Protein AF-A0A1Y6CVW7-F1 (afdb_monomer_lite)

pLDDT: mean 90.07, std 14.25, range [39.81, 98.0]

Foldseek 3Di:
DPPVVVLVVVLVVLCVVLVDQDLVRLVVSLVVLVVDPDPPVVSVVSNVSSVSNVVSDPDPPPDD

Structure (mmCIF, N/CA/C/O backbone):
data_AF-A0A1Y6CVW7-F1
#
_entry.id   AF-A0A1Y6CVW7-F1
#
loop_
_atom_site.group_PDB
_atom_site.id
_atom_site.type_symbol
_atom_site.label_atom_id
_atom_site.label_alt_id
_atom_site.label_comp_id
_atom_site.label_asym_id
_atom_site.label_entity_id
_atom_site.label_seq_id
_atom_site.pdbx_PDB_ins_code
_atom_site.Cartn_x
_atom_site.Cartn_y
_atom_site.Cartn_z
_atom_site.occupancy
_atom_site.B_iso_or_equiv
_atom_site.auth_seq_id
_atom_site.auth_comp_id
_atom_site.auth_asym_id
_atom_site.auth_atom_id
_atom_site.pdbx_PDB_model_num
ATOM 1 N N . MET A 1 1 ? -15.102 -13.217 12.807 1.00 61.03 1 MET A N 1
ATOM 2 C CA . MET A 1 1 ? -14.676 -11.841 12.495 1.00 61.03 1 MET A CA 1
ATOM 3 C C . MET A 1 1 ? -15.791 -11.124 11.769 1.00 61.03 1 MET A C 1
ATOM 5 O O . MET A 1 1 ? -16.288 -11.656 10.774 1.00 61.03 1 MET A O 1
ATOM 9 N N . ARG A 1 2 ? -16.172 -9.954 12.279 1.00 81.38 2 ARG A N 1
ATOM 10 C CA . ARG A 1 2 ? -17.007 -8.970 11.583 1.00 81.38 2 ARG A CA 1
ATOM 11 C C . ARG A 1 2 ? -16.235 -8.426 10.373 1.00 81.38 2 ARG A C 1
ATOM 13 O O . ARG A 1 2 ? -15.017 -8.576 10.292 1.00 81.38 2 ARG A O 1
ATOM 20 N N . GLN A 1 3 ? -16.940 -7.861 9.400 1.00 81.81 3 GLN A N 1
ATOM 21 C CA . GLN A 1 3 ? -16.334 -7.374 8.158 1.00 81.81 3 GLN A CA 1
ATOM 22 C C . GLN A 1 3 ? -15.279 -6.286 8.420 1.00 81.81 3 GLN A C 1
ATOM 24 O O . GLN A 1 3 ? -14.199 -6.347 7.838 1.00 81.81 3 GLN A O 1
ATOM 29 N N . ASP A 1 4 ? -15.533 -5.393 9.375 1.00 82.69 4 ASP A N 1
ATOM 30 C CA . ASP A 1 4 ? -14.626 -4.294 9.736 1.00 82.69 4 ASP A CA 1
ATOM 31 C C . ASP A 1 4 ? -13.301 -4.793 10.329 1.00 82.69 4 ASP A C 1
ATOM 33 O O . ASP A 1 4 ? -12.234 -4.280 10.003 1.00 82.69 4 ASP A O 1
ATOM 37 N N . GLU A 1 5 ? -13.335 -5.872 11.120 1.00 87.06 5 GLU A N 1
ATOM 38 C CA . GLU A 1 5 ? -12.124 -6.500 11.672 1.00 87.06 5 GLU A CA 1
ATOM 39 C C . GLU A 1 5 ? -11.242 -7.096 10.565 1.00 87.06 5 GLU A C 1
ATOM 41 O O . GLU A 1 5 ? -10.014 -7.033 10.634 1.00 87.06 5 GLU A O 1
ATOM 46 N N . LYS A 1 6 ? -11.859 -7.658 9.516 1.00 90.12 6 LYS A N 1
ATOM 47 C CA . LYS A 1 6 ? -11.126 -8.181 8.354 1.00 90.12 6 LYS A CA 1
ATOM 48 C C . LYS A 1 6 ? -10.512 -7.053 7.528 1.00 90.12 6 LYS A C 1
ATOM 50 O O . LYS A 1 6 ? -9.390 -7.210 7.056 1.00 90.12 6 LYS A O 1
ATOM 55 N N . VAL A 1 7 ? -11.225 -5.934 7.369 1.00 90.38 7 VAL A N 1
ATOM 56 C CA . VAL A 1 7 ? -10.710 -4.737 6.684 1.00 90.38 7 VAL A CA 1
ATOM 57 C C . VAL A 1 7 ? -9.528 -4.153 7.455 1.00 90.38 7 VAL A C 1
ATOM 59 O O . VAL A 1 7 ? -8.495 -3.889 6.849 1.00 90.38 7 VAL A O 1
ATOM 62 N N . ALA A 1 8 ? -9.627 -4.039 8.782 1.00 91.75 8 ALA A N 1
ATOM 63 C CA . ALA A 1 8 ? -8.529 -3.571 9.625 1.00 91.75 8 ALA A CA 1
ATOM 64 C C . ALA A 1 8 ? -7.289 -4.477 9.522 1.00 91.75 8 ALA A C 1
ATOM 66 O O . ALA A 1 8 ? -6.179 -3.984 9.325 1.00 91.75 8 ALA A O 1
ATOM 67 N N . LEU A 1 9 ? -7.475 -5.803 9.580 1.00 94.00 9 LEU A N 1
ATOM 68 C CA . LEU A 1 9 ? -6.382 -6.767 9.422 1.00 94.00 9 LEU A CA 1
ATOM 69 C C . LEU A 1 9 ? -5.719 -6.662 8.042 1.00 94.00 9 LEU A C 1
ATOM 71 O O . LEU A 1 9 ? -4.492 -6.642 7.943 1.00 94.00 9 LEU A O 1
ATOM 75 N N . LEU A 1 10 ? -6.520 -6.578 6.977 1.00 94.12 10 LEU A N 1
ATOM 76 C CA . LEU A 1 10 ? -6.007 -6.451 5.615 1.00 94.12 10 LEU A CA 1
ATOM 77 C C . LEU A 1 10 ? -5.265 -5.125 5.420 1.00 94.12 10 LEU A C 1
ATOM 79 O O . LEU A 1 10 ? -4.187 -5.106 4.827 1.00 94.12 10 LEU A O 1
ATOM 83 N N . ARG A 1 11 ? -5.804 -4.029 5.960 1.00 94.62 11 ARG A N 1
ATOM 84 C CA . ARG A 1 11 ? -5.163 -2.716 5.926 1.00 94.62 11 ARG A CA 1
ATOM 85 C C . ARG A 1 11 ? -3.814 -2.741 6.644 1.00 94.62 11 ARG A C 1
ATOM 87 O O . ARG A 1 11 ? -2.849 -2.220 6.096 1.00 94.62 11 ARG A O 1
ATOM 94 N N . ALA A 1 12 ? -3.722 -3.375 7.813 1.00 95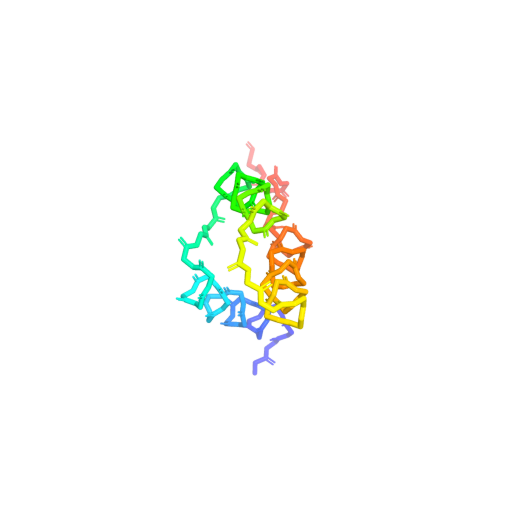.25 12 ALA A N 1
ATOM 95 C CA . ALA A 1 12 ? -2.462 -3.516 8.545 1.00 95.25 12 ALA A CA 1
ATOM 96 C C . ALA A 1 12 ? -1.413 -4.310 7.747 1.00 95.25 12 ALA A C 1
ATOM 98 O O . ALA A 1 12 ? -0.261 -3.890 7.644 1.00 95.25 12 ALA A O 1
ATOM 99 N N . ALA A 1 13 ? -1.813 -5.423 7.123 1.00 96.44 13 ALA A N 1
ATOM 100 C CA . ALA A 1 13 ? -0.922 -6.201 6.264 1.00 96.44 13 ALA A CA 1
ATOM 101 C C . ALA A 1 13 ? -0.429 -5.384 5.057 1.00 96.44 13 ALA A C 1
ATOM 103 O O . ALA A 1 13 ? 0.746 -5.447 4.694 1.00 96.44 13 ALA A O 1
ATOM 104 N N . LEU A 1 14 ? -1.316 -4.589 4.457 1.00 96.25 14 LEU A N 1
ATOM 105 C CA . LEU A 1 14 ? -0.998 -3.771 3.293 1.00 96.25 14 LEU A CA 1
ATOM 106 C C . LEU A 1 14 ? -0.104 -2.570 3.643 1.00 96.25 14 LEU A C 1
ATOM 108 O O . LEU A 1 14 ? 0.802 -2.272 2.871 1.00 96.25 14 LEU A O 1
ATOM 112 N N . ILE A 1 15 ? -0.277 -1.948 4.819 1.00 96.62 15 ILE A N 1
ATOM 113 C CA . ILE A 1 15 ? 0.689 -0.970 5.357 1.00 96.62 15 ILE A CA 1
ATOM 114 C C . ILE A 1 15 ? 2.074 -1.610 5.450 1.00 96.62 15 ILE A C 1
ATOM 116 O O . ILE A 1 15 ? 3.045 -1.022 4.988 1.00 96.62 15 ILE A O 1
ATOM 120 N N . GLY A 1 16 ? 2.169 -2.823 6.005 1.00 95.81 16 GLY A N 1
ATOM 121 C CA . GLY A 1 16 ? 3.445 -3.530 6.138 1.00 95.81 16 GLY A CA 1
ATOM 122 C C . GLY A 1 16 ? 4.117 -3.841 4.796 1.00 95.81 16 GLY A C 1
ATOM 123 O O . GLY A 1 16 ? 5.340 -3.793 4.705 1.00 95.81 16 GLY A O 1
ATOM 124 N N . LEU A 1 17 ? 3.332 -4.127 3.752 1.00 95.44 17 LEU A N 1
ATOM 125 C CA . LEU A 1 17 ? 3.844 -4.384 2.404 1.00 95.44 17 LEU A CA 1
ATOM 126 C C . LEU A 1 17 ? 4.284 -3.102 1.678 1.00 95.44 17 LEU A C 1
ATOM 128 O O . LEU A 1 17 ? 5.315 -3.104 1.013 1.00 95.44 17 LEU A O 1
ATOM 132 N N . ILE A 1 18 ? 3.492 -2.031 1.770 1.00 95.25 18 ILE A N 1
ATOM 133 C CA . ILE A 1 18 ? 3.734 -0.764 1.060 1.00 95.25 18 ILE A CA 1
ATOM 134 C C . ILE A 1 18 ? 4.762 0.111 1.793 1.00 95.25 18 ILE A C 1
ATOM 136 O O . ILE A 1 18 ? 5.504 0.854 1.155 1.00 95.25 18 ILE A O 1
ATOM 140 N N . GLY A 1 19 ? 4.823 0.018 3.123 1.00 94.88 19 GLY A N 1
ATOM 141 C CA . GLY A 1 19 ? 5.722 0.806 3.966 1.00 94.88 19 GLY A CA 1
AT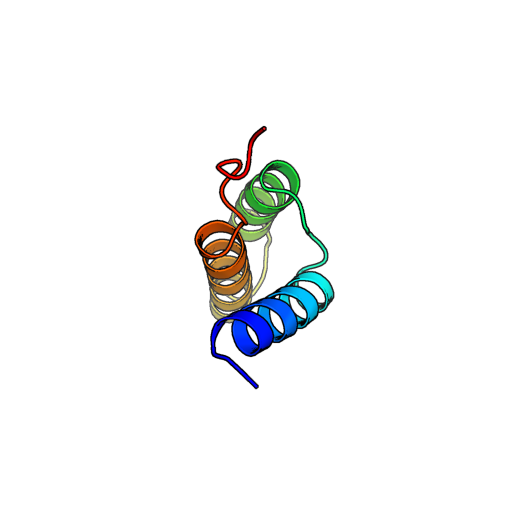OM 142 C C . GLY A 1 19 ? 5.247 2.238 4.234 1.00 94.88 19 GLY A C 1
ATOM 143 O O . GLY A 1 19 ? 6.066 3.079 4.591 1.00 94.88 19 GLY A O 1
ATOM 144 N N . ALA A 1 20 ? 3.955 2.529 4.051 1.00 95.75 20 ALA A N 1
ATOM 145 C CA . ALA A 1 20 ? 3.355 3.845 4.286 1.00 95.75 20 ALA A CA 1
ATOM 146 C C . ALA A 1 20 ? 1.974 3.712 4.944 1.00 95.75 20 ALA A C 1
ATOM 148 O O . ALA A 1 20 ? 1.216 2.791 4.625 1.00 95.75 20 ALA A O 1
ATOM 149 N N . GLU 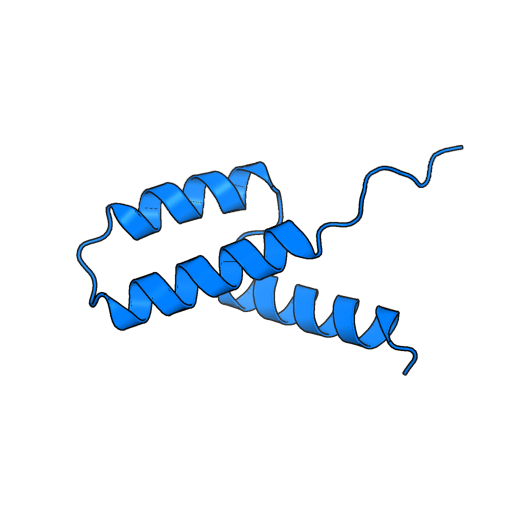A 1 21 ? 1.630 4.639 5.841 1.00 93.50 21 GLU A N 1
ATOM 150 C CA . GLU A 1 21 ? 0.391 4.570 6.627 1.00 93.50 21 GLU A CA 1
ATOM 151 C C . GLU A 1 21 ? -0.494 5.806 6.467 1.00 93.50 21 GLU A C 1
ATOM 153 O O . GLU A 1 21 ? -1.727 5.680 6.407 1.00 93.50 21 GLU A O 1
ATOM 158 N N . THR A 1 22 ? 0.123 6.985 6.402 1.00 95.31 22 THR A N 1
ATOM 159 C CA . THR A 1 22 ? -0.592 8.260 6.338 1.00 95.31 22 THR A CA 1
ATOM 160 C C . THR A 1 22 ? -0.985 8.620 4.908 1.00 95.31 22 THR A C 1
ATOM 162 O O . THR A 1 22 ? -0.324 8.245 3.941 1.00 95.31 22 THR A O 1
ATOM 165 N N . GLU A 1 23 ? -2.047 9.416 4.757 1.00 95.75 23 GLU A N 1
ATOM 166 C CA . GLU A 1 23 ? -2.502 9.890 3.443 1.00 95.75 23 GLU A CA 1
ATOM 167 C C . GLU A 1 23 ? -1.384 10.613 2.675 1.00 95.75 23 GLU A C 1
ATOM 169 O O . GLU A 1 23 ? -1.222 10.433 1.467 1.00 95.75 23 GLU A O 1
ATOM 174 N N . GLN A 1 24 ? -0.594 11.424 3.385 1.00 96.62 24 GLN A N 1
ATOM 175 C CA . GLN A 1 24 ? 0.513 12.172 2.805 1.00 96.62 24 GLN A CA 1
ATOM 176 C C . GLN A 1 24 ? 1.623 11.242 2.304 1.00 96.62 24 GLN A C 1
ATOM 178 O O . GLN A 1 24 ? 2.058 11.399 1.162 1.00 96.62 24 GLN A O 1
ATOM 183 N N . GLU A 1 25 ? 2.065 10.280 3.119 1.00 97.06 25 GLU A N 1
ATOM 184 C CA . GLU A 1 25 ? 3.088 9.303 2.721 1.00 97.06 25 GLU A CA 1
ATOM 185 C C . GLU A 1 25 ? 2.626 8.484 1.517 1.00 97.06 25 GLU A C 1
ATOM 187 O O . GLU A 1 25 ? 3.375 8.322 0.558 1.00 97.06 25 GLU A O 1
ATOM 192 N N . LEU A 1 26 ? 1.371 8.029 1.526 1.00 97.75 26 LEU A N 1
ATOM 193 C CA . LEU A 1 26 ? 0.776 7.256 0.438 1.00 97.75 26 LEU A CA 1
ATOM 194 C C . LEU A 1 26 ? 0.761 8.042 -0.878 1.00 97.75 26 LEU A C 1
ATOM 196 O O . LEU A 1 26 ? 1.200 7.534 -1.910 1.00 97.75 26 LEU A O 1
ATOM 200 N N . LYS A 1 27 ? 0.330 9.308 -0.843 1.00 97.38 27 LYS A N 1
ATOM 201 C CA . LYS A 1 27 ? 0.338 10.193 -2.019 1.00 97.38 27 LYS A CA 1
ATOM 202 C C . LYS A 1 27 ? 1.751 10.467 -2.528 1.00 97.38 27 LYS A C 1
ATOM 204 O O . LYS A 1 27 ? 1.979 10.475 -3.737 1.00 97.38 27 LYS A O 1
ATOM 209 N N . GLN A 1 28 ? 2.706 10.688 -1.626 1.00 97.69 28 GLN A N 1
ATOM 210 C CA . GLN A 1 28 ? 4.108 10.880 -2.000 1.00 97.69 28 GLN A CA 1
ATOM 211 C C . GLN A 1 28 ? 4.691 9.616 -2.638 1.00 97.69 28 GLN A C 1
ATOM 213 O O . GLN A 1 28 ? 5.352 9.704 -3.675 1.00 97.69 28 GLN A O 1
ATOM 218 N N . LEU A 1 29 ? 4.407 8.447 -2.064 1.00 96.88 29 LEU A N 1
ATOM 219 C CA . LEU A 1 29 ? 4.880 7.167 -2.572 1.00 96.88 29 LEU A CA 1
ATOM 220 C C . LEU A 1 29 ? 4.279 6.842 -3.944 1.00 96.88 29 LEU A C 1
ATOM 222 O O . LEU A 1 29 ? 4.990 6.337 -4.809 1.00 96.88 29 LEU A O 1
ATOM 226 N N . GLU A 1 30 ? 3.016 7.198 -4.202 1.00 97.88 30 GLU A N 1
ATOM 227 C CA . GLU A 1 30 ? 2.411 7.039 -5.531 1.00 97.88 30 GLU A CA 1
ATOM 228 C C . GLU A 1 30 ? 3.173 7.840 -6.593 1.00 97.88 30 GLU A C 1
ATOM 230 O O . GLU A 1 30 ? 3.499 7.316 -7.662 1.00 97.88 30 GLU A O 1
ATOM 235 N N . VAL A 1 31 ? 3.492 9.105 -6.299 1.00 97.81 31 VAL A N 1
ATOM 236 C CA . VAL A 1 31 ? 4.280 9.954 -7.204 1.00 97.81 31 VAL A CA 1
ATOM 237 C C . VAL A 1 31 ? 5.653 9.332 -7.449 1.00 97.81 31 VAL A C 1
ATOM 239 O O . VAL A 1 31 ? 6.085 9.240 -8.598 1.00 97.81 31 VAL A O 1
ATOM 242 N N . GLN A 1 32 ? 6.317 8.849 -6.397 1.00 96.75 32 GLN A N 1
ATOM 243 C CA . GLN A 1 32 ? 7.604 8.167 -6.527 1.00 96.75 32 GLN A CA 1
ATOM 244 C C . GLN A 1 32 ? 7.498 6.898 -7.387 1.00 96.75 32 GLN A C 1
ATOM 246 O O . GLN A 1 32 ? 8.340 6.701 -8.260 1.00 96.75 32 GLN A O 1
ATOM 251 N N . MET A 1 33 ? 6.454 6.077 -7.217 1.00 96.31 33 MET A N 1
ATOM 252 C CA . MET A 1 33 ? 6.250 4.861 -8.020 1.00 96.31 33 MET A CA 1
ATOM 253 C C . MET A 1 33 ? 6.033 5.163 -9.493 1.00 96.31 33 MET A C 1
ATOM 255 O O . MET A 1 33 ? 6.576 4.463 -10.344 1.00 96.31 33 MET A O 1
ATOM 259 N N . ARG A 1 34 ? 5.304 6.232 -9.820 1.00 96.69 34 ARG A N 1
ATOM 260 C CA . ARG A 1 34 ? 5.096 6.651 -11.216 1.00 96.69 34 ARG A CA 1
ATOM 261 C C . ARG A 1 34 ? 6.396 7.071 -11.906 1.00 96.69 34 ARG A C 1
ATOM 263 O O . ARG A 1 34 ? 6.510 6.911 -13.118 1.00 96.69 34 ARG A O 1
ATOM 270 N N . LEU A 1 35 ? 7.357 7.589 -11.143 1.00 96.50 35 LEU A N 1
ATOM 271 C CA . LEU A 1 35 ? 8.656 8.049 -11.641 1.00 96.50 35 LEU A CA 1
ATOM 272 C C . LEU A 1 35 ? 9.745 6.967 -11.580 1.00 96.50 35 LEU A C 1
ATOM 274 O O . LEU A 1 35 ? 10.807 7.135 -12.179 1.00 96.50 35 LEU A O 1
ATOM 278 N N . MET A 1 36 ? 9.505 5.869 -10.860 1.00 95.06 36 MET A N 1
ATOM 279 C CA . MET A 1 36 ? 10.494 4.819 -10.652 1.00 95.06 36 MET A CA 1
ATOM 280 C C . MET A 1 36 ? 10.752 4.031 -11.949 1.00 95.06 36 MET A C 1
ATOM 282 O O . MET A 1 36 ? 9.803 3.586 -12.605 1.00 95.06 36 MET A O 1
ATOM 286 N N . PRO A 1 37 ? 12.022 3.797 -12.327 1.00 96.12 37 PRO A N 1
ATOM 287 C CA . PRO A 1 37 ? 12.360 2.898 -13.423 1.00 96.12 37 PRO A CA 1
ATOM 288 C C . PRO A 1 37 ? 12.217 1.440 -12.958 1.00 96.12 37 PRO A C 1
ATOM 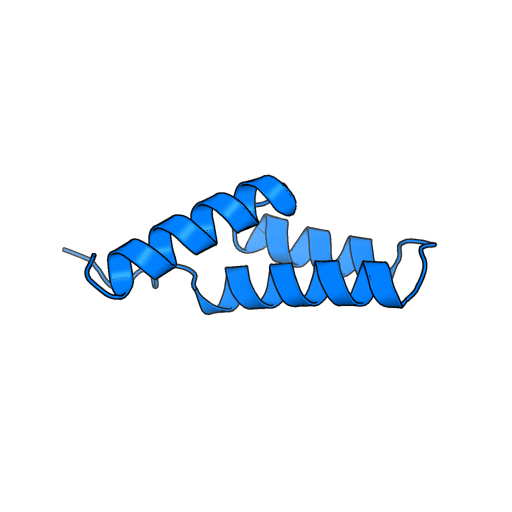290 O O . PRO A 1 37 ? 13.179 0.810 -12.529 1.00 96.12 37 PRO A O 1
ATOM 293 N N . ALA A 1 38 ? 10.995 0.917 -13.026 1.00 95.44 38 ALA A N 1
ATOM 294 C CA . ALA A 1 38 ? 10.636 -0.460 -12.693 1.00 95.44 38 ALA A CA 1
ATOM 295 C C . ALA A 1 38 ? 9.654 -1.023 -13.740 1.00 95.44 38 ALA A C 1
ATOM 297 O O . ALA A 1 38 ? 9.034 -0.237 -14.468 1.00 95.44 38 ALA A O 1
ATOM 298 N N . PRO A 1 39 ? 9.489 -2.357 -13.838 1.00 97.94 39 PRO A N 1
ATOM 299 C CA . PRO A 1 39 ? 8.468 -2.956 -14.691 1.00 97.94 39 PRO A CA 1
ATOM 300 C C . PRO A 1 39 ? 7.078 -2.370 -14.412 1.00 97.94 39 PRO A C 1
ATOM 302 O O . PRO A 1 39 ? 6.691 -2.168 -13.262 1.00 97.94 39 PRO A O 1
ATOM 305 N N . GLU A 1 40 ? 6.299 -2.117 -15.467 1.00 96.75 40 GLU A N 1
ATOM 306 C CA . GLU A 1 40 ? 4.959 -1.521 -15.332 1.00 96.75 40 GLU A CA 1
ATOM 307 C C . GLU A 1 40 ? 4.029 -2.353 -14.446 1.00 96.75 40 GLU A C 1
ATOM 309 O O . GLU A 1 40 ? 3.222 -1.795 -13.708 1.00 96.75 40 GLU A O 1
ATOM 314 N N . ALA A 1 41 ? 4.166 -3.680 -14.481 1.00 96.94 41 ALA A N 1
ATOM 315 C CA . ALA A 1 41 ? 3.368 -4.581 -13.656 1.00 96.94 41 ALA A CA 1
ATOM 316 C C . ALA A 1 41 ? 3.618 -4.364 -12.153 1.00 96.94 41 ALA A C 1
ATOM 318 O O . ALA A 1 41 ? 2.665 -4.300 -11.376 1.00 96.94 41 ALA A O 1
ATOM 319 N N . ASP A 1 42 ? 4.880 -4.184 -11.758 1.00 95.56 42 ASP A N 1
ATOM 320 C CA . ASP A 1 42 ? 5.261 -3.974 -10.360 1.00 95.56 42 ASP A CA 1
ATOM 321 C C . ASP A 1 42 ? 4.772 -2.609 -9.869 1.00 95.56 42 ASP A C 1
ATOM 323 O O . ASP A 1 42 ? 4.175 -2.496 -8.795 1.00 95.56 42 ASP A O 1
ATOM 327 N N . LYS A 1 43 ? 4.933 -1.573 -10.705 1.00 97.12 43 LYS A N 1
ATOM 328 C CA . LYS A 1 43 ? 4.399 -0.234 -10.425 1.00 97.12 43 LYS A CA 1
ATOM 329 C C . LYS A 1 43 ? 2.885 -0.257 -10.276 1.00 97.12 43 LYS A C 1
ATOM 331 O O . LYS A 1 43 ? 2.358 0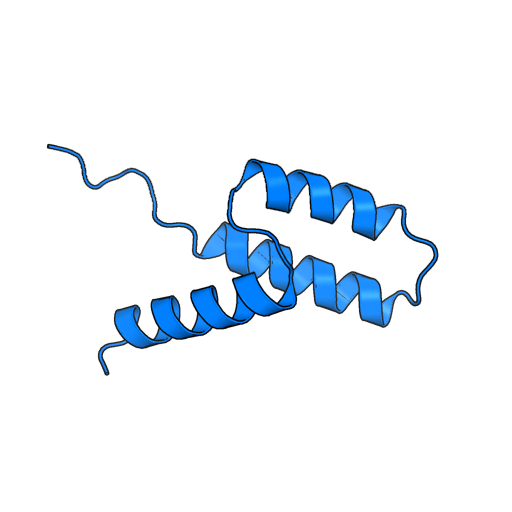.316 -9.327 1.00 97.12 43 LYS A O 1
ATOM 336 N N . ALA A 1 44 ? 2.182 -0.931 -11.184 1.00 97.50 44 ALA A N 1
ATOM 337 C CA . ALA A 1 44 ? 0.732 -1.052 -11.131 1.00 97.50 44 ALA A CA 1
ATOM 338 C C . ALA A 1 44 ? 0.272 -1.757 -9.848 1.00 97.50 44 ALA A C 1
ATOM 340 O O . ALA A 1 44 ? -0.665 -1.293 -9.203 1.00 97.50 44 ALA A O 1
ATOM 341 N N . ALA A 1 45 ? 0.950 -2.833 -9.436 1.00 96.50 45 ALA A N 1
ATOM 342 C CA . ALA A 1 45 ? 0.640 -3.531 -8.191 1.00 96.50 45 ALA A CA 1
ATOM 343 C C . ALA A 1 45 ? 0.815 -2.622 -6.961 1.00 96.50 45 ALA A C 1
ATOM 345 O O . ALA A 1 45 ? -0.087 -2.548 -6.123 1.00 96.50 45 ALA A O 1
ATOM 346 N N . ALA A 1 46 ? 1.926 -1.883 -6.884 1.00 96.25 46 ALA A N 1
ATOM 347 C CA . ALA A 1 46 ? 2.179 -0.939 -5.797 1.00 96.25 46 ALA A CA 1
ATOM 348 C C . ALA A 1 46 ? 1.145 0.202 -5.766 1.00 96.25 46 ALA A C 1
ATOM 350 O O . ALA A 1 46 ? 0.573 0.486 -4.714 1.00 96.25 46 ALA A O 1
ATOM 351 N N . ILE A 1 47 ? 0.848 0.811 -6.919 1.00 97.94 47 ILE A N 1
ATOM 352 C CA . ILE A 1 47 ? -0.142 1.894 -7.046 1.00 97.94 47 ILE A CA 1
ATOM 353 C C . ILE A 1 47 ? -1.539 1.410 -6.633 1.00 97.94 47 ILE A C 1
ATOM 355 O O . ILE A 1 47 ? -2.221 2.100 -5.879 1.00 97.94 47 ILE A O 1
ATOM 359 N N . ASN A 1 48 ? -1.943 0.204 -7.038 1.00 97.88 48 ASN A N 1
ATOM 360 C CA . ASN A 1 48 ? -3.220 -0.379 -6.620 1.00 97.88 48 ASN A CA 1
ATOM 361 C C . ASN A 1 48 ? -3.282 -0.604 -5.100 1.00 97.88 48 ASN A C 1
ATOM 363 O O . ASN A 1 48 ? -4.316 -0.352 -4.482 1.00 97.88 48 ASN A O 1
ATOM 367 N N . GLY A 1 49 ? -2.178 -1.044 -4.486 1.00 97.31 49 GLY A N 1
ATOM 368 C CA . GLY A 1 49 ? -2.068 -1.149 -3.030 1.00 97.31 49 GLY A CA 1
ATOM 369 C C . GLY A 1 49 ? -2.225 0.207 -2.338 1.00 97.31 49 GLY A C 1
ATOM 370 O O . GLY A 1 49 ? -2.992 0.330 -1.385 1.00 97.31 49 GLY A O 1
ATOM 371 N N . ILE A 1 50 ? -1.575 1.248 -2.862 1.00 98.00 50 ILE A N 1
ATOM 372 C CA . ILE A 1 50 ? -1.705 2.622 -2.358 1.00 98.00 50 ILE A CA 1
ATOM 373 C C . ILE A 1 50 ? -3.153 3.119 -2.474 1.00 98.00 50 ILE A C 1
ATOM 375 O O . ILE A 1 50 ? -3.702 3.646 -1.507 1.00 98.00 50 ILE A O 1
ATOM 379 N N . HIS A 1 51 ? -3.808 2.909 -3.619 1.00 97.81 51 HIS A N 1
ATOM 380 C CA . HIS A 1 51 ? -5.214 3.285 -3.816 1.00 97.81 51 HIS A CA 1
ATOM 381 C C . HIS A 1 51 ? -6.151 2.553 -2.854 1.00 97.81 51 HIS A C 1
ATOM 383 O O . HIS A 1 51 ? -7.060 3.174 -2.304 1.00 97.81 51 HIS A O 1
ATOM 389 N N . ALA A 1 52 ? -5.912 1.267 -2.590 1.00 96.31 52 ALA A N 1
ATOM 390 C CA . ALA A 1 52 ? -6.679 0.510 -1.605 1.00 96.31 52 ALA A CA 1
ATOM 391 C C . ALA A 1 52 ? -6.488 1.049 -0.174 1.00 96.31 52 ALA A C 1
ATOM 393 O O . ALA A 1 52 ? -7.462 1.157 0.575 1.00 96.31 52 ALA A O 1
ATOM 394 N N . LEU A 1 53 ? -5.262 1.430 0.204 1.00 96.25 53 LEU A N 1
ATOM 395 C CA . LEU A 1 53 ? -4.989 2.059 1.502 1.00 96.25 53 LEU A CA 1
ATOM 396 C C . LEU A 1 53 ? -5.706 3.404 1.645 1.00 96.25 53 LEU A C 1
ATOM 398 O O . LEU A 1 53 ? -6.337 3.637 2.672 1.00 96.25 53 LEU A O 1
ATOM 402 N N . LEU A 1 54 ? -5.674 4.248 0.610 1.00 95.69 54 LEU A N 1
ATOM 403 C CA . LEU A 1 54 ? -6.380 5.534 0.591 1.00 95.69 54 LEU A CA 1
ATOM 404 C C . LEU A 1 54 ? -7.901 5.355 0.711 1.00 95.69 54 LEU A C 1
ATOM 406 O O . LEU A 1 54 ? -8.543 6.038 1.504 1.00 95.69 54 LEU A O 1
ATOM 410 N N . ALA A 1 55 ? -8.477 4.405 -0.030 1.00 94.50 55 ALA A N 1
ATOM 411 C CA . ALA A 1 55 ? -9.918 4.145 -0.025 1.00 94.50 55 ALA A CA 1
ATOM 412 C C . ALA A 1 55 ? -10.440 3.567 1.303 1.00 94.50 55 ALA A C 1
ATOM 414 O O . ALA A 1 55 ? -11.633 3.652 1.582 1.00 94.50 55 ALA A O 1
ATOM 415 N N . THR A 1 56 ? -9.563 2.964 2.108 1.00 93.00 56 THR A N 1
ATOM 416 C CA . THR A 1 56 ? -9.908 2.336 3.395 1.00 93.00 56 THR A CA 1
ATOM 417 C C . THR A 1 56 ? -9.375 3.114 4.594 1.00 93.00 56 THR A C 1
ATOM 419 O O . THR A 1 56 ? -9.346 2.594 5.714 1.00 93.00 56 THR A O 1
ATOM 422 N N . MET A 1 57 ? -8.939 4.360 4.392 1.00 89.69 57 MET A N 1
ATOM 423 C CA . MET A 1 57 ? -8.559 5.209 5.510 1.00 89.69 57 MET A CA 1
ATOM 424 C C . MET A 1 57 ? -9.766 5.447 6.423 1.00 89.69 57 MET A C 1
ATOM 426 O O . MET A 1 57 ? -10.869 5.687 5.927 1.00 89.69 57 MET A O 1
ATOM 430 N N . PRO A 1 58 ? -9.573 5.403 7.752 1.00 82.81 58 PRO A N 1
ATOM 431 C CA . PRO A 1 58 ? -10.621 5.802 8.673 1.00 82.81 58 PRO A CA 1
ATOM 432 C C . PRO A 1 58 ? -10.952 7.273 8.408 1.00 82.81 58 PRO A C 1
ATOM 434 O O . PRO A 1 58 ? -10.088 8.146 8.534 1.00 82.81 58 PRO A O 1
ATOM 437 N N . THR A 1 59 ? -12.193 7.551 8.009 1.00 73.62 59 THR A N 1
ATOM 438 C CA . THR A 1 59 ? -12.704 8.919 7.959 1.00 73.62 59 THR A CA 1
ATOM 439 C C . THR A 1 59 ? -12.570 9.518 9.354 1.00 73.62 59 THR A C 1
ATOM 441 O O . THR A 1 59 ? -12.877 8.874 10.355 1.00 73.62 59 THR A O 1
ATOM 444 N N . GLN A 1 60 ? -12.089 10.757 9.447 1.00 56.38 60 GLN A N 1
ATOM 445 C CA . GLN A 1 60 ? -12.043 11.522 10.699 1.00 56.38 60 GLN A CA 1
ATOM 446 C C . GLN A 1 60 ? -13.466 11.959 11.129 1.00 56.38 60 GLN A C 1
ATOM 448 O O . GLN A 1 60 ? -13.686 13.107 11.499 1.00 56.38 60 GLN A O 1
ATOM 453 N N . GLU A 1 61 ? -14.448 11.059 11.045 1.00 49.72 61 GLU A N 1
ATOM 454 C CA . GLU A 1 61 ? -15.839 11.235 11.475 1.00 49.72 61 GLU A CA 1
ATOM 455 C C . GLU A 1 61 ? -16.171 10.267 12.617 1.00 49.72 61 GLU A C 1
ATOM 457 O O . GLU A 1 61 ? -17.211 9.628 12.637 1.00 49.72 61 GLU A O 1
ATOM 462 N N . GLU A 1 62 ? -15.302 10.183 13.618 1.00 44.97 62 GLU A N 1
ATOM 463 C CA . GLU A 1 62 ? -15.748 9.883 14.980 1.00 44.97 62 GLU A CA 1
ATOM 464 C C . GLU A 1 62 ? -15.150 10.940 15.897 1.00 44.97 62 GLU A C 1
ATOM 466 O O . GLU A 1 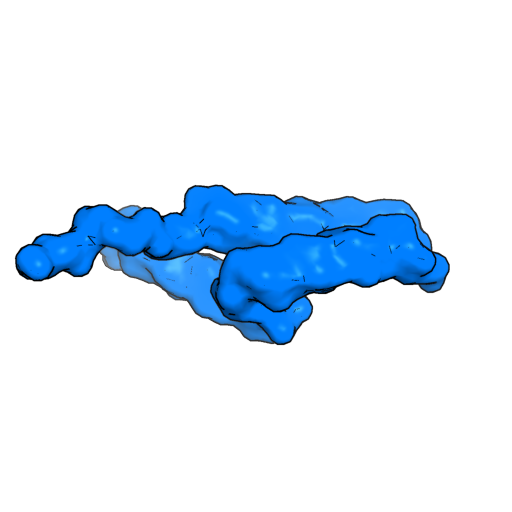62 ? -14.102 10.794 16.526 1.00 44.97 62 GLU A O 1
ATOM 471 N N . LYS A 1 63 ? -15.828 12.083 15.877 1.00 41.28 63 LYS A N 1
ATOM 472 C CA . LYS A 1 63 ? -15.671 13.151 16.849 1.00 41.28 63 LYS A CA 1
ATOM 473 C C . LYS A 1 63 ? -16.430 12.775 18.130 1.00 41.28 63 LYS A C 1
ATOM 475 O O . LYS A 1 63 ? -17.494 12.161 18.042 1.00 41.28 63 LYS A O 1
ATOM 480 N N . PRO A 1 64 ? -15.985 13.264 19.289 1.00 39.81 64 PRO A N 1
ATOM 481 C CA . PRO A 1 64 ? -16.888 13.937 20.217 1.00 39.81 64 PRO A CA 1
ATOM 482 C C . PRO A 1 64 ? -16.932 15.452 19.949 1.00 39.81 64 PRO A C 1
ATOM 484 O O . PRO A 1 64 ? -15.865 16.107 19.887 1.00 39.81 64 PRO A O 1
#

Radius of gyration: 13.23 Å; chains: 1; bounding box: 29×26×36 Å

Organism: NCBI:txid1760988

Sequence (64 aa):
MRQDEKVALLRAALIGLIGAETEQELKQLEVQMRLMPAPEADKAAAINGIHALLATMPTQEEKP

Secondary structure (DSSP, 8-state):
--HHHHHHHHHHHHHHHHS--SHHHHHHHHHHHHHS-S-HHHHHHHHHHHHHHHHTSPPS----